Protein AF-A0A5J4WZZ5-F1 (afdb_monomer)

pLDDT: mean 81.89, std 19.22, range [39.34, 97.81]

Sequence (94 aa):
MKRADTPHPGRQKDEQIRKNIKFFLLSSEMRSVTDTYSRIIETLYEFPGRVRIISEVLGVSTQQVYSAARAHCFGLKWITKGQVGHALLLSESG

Organism: NCBI:txid222440

Radius of gyration: 17.61 Å; Cα contacts (8 Å, |Δi|>4): 53; chains: 1; bounding box: 40×29×60 Å

Mean predicted aligned error: 10.28 Å

Solvent-accessible surface area (backbone atoms only — not comparable to full-atom values): 5929 Å² total; per-residue (Å²): 133,85,78,80,82,74,76,52,72,67,57,56,53,52,52,50,51,48,52,51,52,54,51,53,56,68,32,78,71,43,61,71,52,77,52,70,60,60,47,47,50,56,49,41,71,77,44,68,93,40,54,68,57,52,17,63,74,71,72,48,54,55,65,57,52,53,51,45,54,50,23,59,79,68,74,45,83,86,75,60,85,88,45,57,90,64,66,76,75,78,81,84,83,131

Foldseek 3Di:
DDPDPDDDPVVVVLVVVLVVLLVVCVDPVNVVVDDLLVNLVVSCVVPPPNLVSSCVSSVHDSVLSVVSVVCVVVVHDDDDPVCPVPVVPPPPDD

Nearest PDB structures (foldseek):
  7l7b-assembly1_F  TM=3.887E-01  e=1.138E+00  Clostridia bacterium
  4mey-assembly1_F  TM=3.821E-01  e=2.569E+00  Escherichia coli K-12
  5e18-assembly1_F  TM=3.980E-01  e=5.161E+00  Thermus thermophilus HB8

Secondary structure (DSSP, 8-state):
-PPP-PPPHHHHHHHHHHHHHHHHHTSHHHHH--SHHHHHHHHHHHSTT-HHHHHHHHT--HHHHHHHHHHHHTT-----TTSHHHHTTSSS--

Structure (mmCIF, N/CA/C/O backbone):
data_AF-A0A5J4WZZ5-F1
#
_entry.id   AF-A0A5J4WZZ5-F1
#
loop_
_atom_site.group_PDB
_atom_site.id
_atom_site.type_symbol
_atom_site.label_atom_id
_atom_site.label_alt_id
_atom_site.label_comp_id
_atom_site.label_asym_id
_atom_site.label_entity_id
_atom_site.label_seq_id
_atom_site.pdbx_PDB_ins_code
_atom_site.Cartn_x
_atom_site.Cartn_y
_atom_site.Cartn_z
_atom_site.occupancy
_atom_site.B_iso_or_equiv
_atom_site.auth_seq_id
_atom_site.auth_comp_id
_atom_site.auth_asym_id
_atom_site.auth_atom_id
_atom_site.pdbx_PDB_model_num
ATOM 1 N N . MET A 1 1 ? -15.413 -19.967 35.110 1.00 51.59 1 MET A N 1
ATOM 2 C CA . MET A 1 1 ? -15.491 -18.622 34.491 1.00 51.59 1 MET A C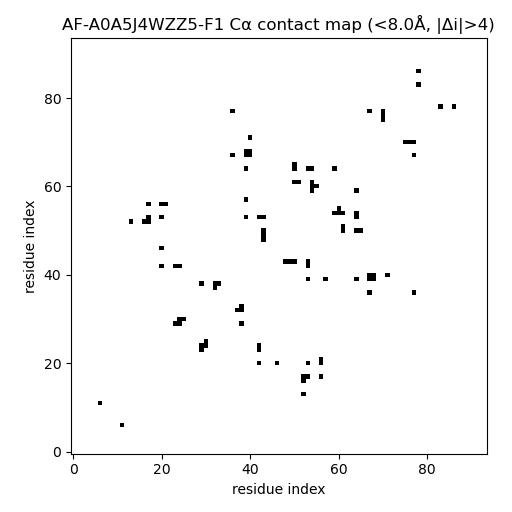A 1
ATOM 3 C C . MET A 1 1 ? -14.387 -18.508 33.444 1.00 51.59 1 MET A C 1
ATOM 5 O O . MET A 1 1 ? -13.228 -18.669 33.803 1.00 51.59 1 MET A O 1
ATOM 9 N N . LYS A 1 2 ? -14.718 -18.321 32.155 1.00 53.69 2 LYS A N 1
ATOM 10 C CA . LYS A 1 2 ? -13.714 -18.058 31.104 1.00 53.69 2 LYS A CA 1
ATOM 11 C C . LYS A 1 2 ? -13.133 -16.661 31.348 1.00 53.69 2 LYS A C 1
ATOM 13 O O . LYS A 1 2 ? -13.901 -15.706 31.429 1.00 53.69 2 LYS A O 1
ATOM 18 N N . ARG A 1 3 ? -11.810 -16.543 31.516 1.00 53.84 3 ARG A N 1
ATOM 19 C CA . ARG A 1 3 ? -11.134 -15.236 31.566 1.00 53.84 3 ARG A CA 1
ATOM 20 C C . ARG A 1 3 ? -11.408 -14.518 30.245 1.00 53.84 3 ARG A C 1
ATOM 22 O O . ARG A 1 3 ? -11.187 -15.102 29.188 1.00 53.84 3 ARG A O 1
ATOM 29 N N . ALA A 1 4 ? -11.933 -13.297 30.318 1.00 61.56 4 ALA A N 1
ATOM 30 C CA . ALA A 1 4 ? -12.046 -12.436 29.152 1.00 61.56 4 ALA A CA 1
ATOM 31 C C . ALA A 1 4 ? -10.632 -12.187 28.613 1.00 61.56 4 ALA A C 1
ATOM 33 O O . ALA A 1 4 ? -9.746 -11.776 29.362 1.00 61.56 4 ALA A O 1
ATOM 34 N N . ASP A 1 5 ? -10.425 -12.505 27.340 1.00 67.06 5 ASP A N 1
ATOM 35 C CA . ASP A 1 5 ? -9.167 -12.309 26.626 1.00 67.06 5 ASP A CA 1
ATOM 36 C C . ASP A 1 5 ? -9.027 -10.806 26.347 1.00 67.06 5 ASP A C 1
ATOM 38 O O . ASP A 1 5 ? -9.464 -10.292 25.315 1.00 67.06 5 ASP A O 1
ATOM 42 N N . THR A 1 6 ? -8.557 -10.050 27.342 1.00 65.69 6 THR A N 1
ATOM 43 C CA . THR A 1 6 ? -8.385 -8.602 27.225 1.00 65.69 6 THR A CA 1
ATOM 44 C C . THR A 1 6 ? -7.329 -8.339 26.150 1.00 65.69 6 THR A C 1
ATOM 46 O O . THR A 1 6 ? -6.178 -8.753 26.321 1.00 65.69 6 THR A O 1
ATOM 49 N N . PRO A 1 7 ? -7.666 -7.671 25.028 1.00 64.56 7 PRO A N 1
ATOM 50 C CA . PRO A 1 7 ? -6.739 -7.548 23.913 1.00 64.56 7 PRO A CA 1
ATOM 51 C C . PRO A 1 7 ? -5.474 -6.810 24.343 1.00 64.56 7 PRO A C 1
ATOM 53 O O . PRO A 1 7 ? -5.557 -5.693 24.858 1.00 64.56 7 PRO A O 1
ATOM 56 N N . HIS A 1 8 ? -4.306 -7.414 24.102 1.00 67.69 8 HIS A N 1
ATOM 57 C CA . HIS A 1 8 ? -3.021 -6.779 24.388 1.00 67.69 8 HIS A CA 1
ATOM 58 C C . HIS A 1 8 ? -2.934 -5.378 23.749 1.00 67.69 8 HIS A C 1
ATOM 60 O O . HIS A 1 8 ? -3.312 -5.228 22.583 1.00 67.69 8 HIS A O 1
ATOM 66 N N . PRO A 1 9 ? -2.372 -4.369 24.445 1.00 70.88 9 PRO A N 1
ATOM 67 C CA . PRO A 1 9 ? -2.295 -2.990 23.948 1.00 70.88 9 PRO A CA 1
ATOM 68 C C . PRO A 1 9 ? -1.664 -2.860 22.552 1.00 70.88 9 PRO A C 1
ATOM 70 O O . PRO A 1 9 ? -2.110 -2.058 21.733 1.00 70.88 9 PRO A O 1
ATOM 73 N N . GLY A 1 10 ? -0.675 -3.707 22.236 1.00 73.06 10 GLY A N 1
ATOM 74 C CA . GLY A 1 10 ? -0.068 -3.770 20.903 1.00 73.06 10 GLY A CA 1
ATOM 75 C C . GLY A 1 10 ? -1.044 -4.198 19.799 1.00 73.06 10 GLY A C 1
ATOM 76 O O . GLY A 1 10 ? -1.040 -3.605 18.724 1.00 73.06 10 GLY A O 1
ATOM 77 N N . ARG A 1 11 ? -1.943 -5.157 20.073 1.00 72.81 11 ARG A N 1
ATOM 78 C CA . ARG A 1 11 ? -2.972 -5.587 19.106 1.00 72.81 11 ARG A CA 1
ATOM 79 C C . ARG A 1 11 ? -3.991 -4.484 18.829 1.00 72.81 11 ARG A C 1
ATOM 81 O O . ARG A 1 11 ? -4.419 -4.340 17.691 1.00 72.81 11 ARG A O 1
ATOM 88 N N . GLN A 1 12 ? -4.361 -3.697 19.840 1.00 79.12 12 GLN A N 1
ATOM 89 C CA . GLN A 1 12 ? -5.299 -2.583 19.650 1.00 79.12 12 GLN A CA 1
ATOM 90 C C . GLN A 1 12 ? -4.700 -1.487 18.761 1.00 79.12 12 GLN A C 1
ATOM 92 O O . GLN A 1 12 ? -5.378 -0.962 17.879 1.00 79.12 12 GLN A O 1
ATOM 97 N N . LYS A 1 13 ? -3.408 -1.187 18.944 1.00 87.19 13 LYS A N 1
ATOM 98 C CA . LYS A 1 13 ? -2.686 -0.210 18.122 1.00 87.19 13 LYS A CA 1
ATOM 99 C C . LYS A 1 13 ? -2.575 -0.655 16.661 1.00 87.19 13 LYS A C 1
ATOM 101 O O . LYS A 1 13 ? -2.839 0.147 15.766 1.00 87.19 13 LYS A O 1
ATOM 106 N N . ASP A 1 14 ? -2.232 -1.918 16.421 1.00 91.56 14 ASP A N 1
ATOM 107 C CA . ASP A 1 14 ? -2.132 -2.471 15.065 1.00 91.56 14 ASP A CA 1
ATOM 108 C C . ASP A 1 14 ? -3.489 -2.473 14.348 1.00 91.56 14 ASP A C 1
ATOM 110 O O . ASP A 1 14 ? -3.566 -2.117 13.172 1.00 91.56 14 ASP A O 1
ATOM 114 N N . GLU A 1 15 ? -4.575 -2.796 15.055 1.00 93.44 15 GLU A N 1
ATOM 115 C CA . GLU A 1 15 ? -5.922 -2.778 14.481 1.00 93.44 15 GLU A CA 1
ATOM 116 C C . GLU A 1 15 ? -6.379 -1.352 14.136 1.00 93.44 15 GLU A C 1
ATOM 118 O O . GLU A 1 15 ? -6.999 -1.132 13.095 1.00 93.44 15 GLU A O 1
ATOM 123 N N . GLN A 1 16 ? -6.027 -0.355 14.956 1.00 94.75 16 GLN A N 1
ATOM 124 C CA . GLN A 1 16 ? -6.313 1.042 14.627 1.00 94.75 16 GLN A CA 1
ATOM 125 C C . GLN A 1 16 ? -5.542 1.499 13.383 1.00 94.75 16 GLN A C 1
ATOM 127 O O . GLN A 1 16 ? -6.122 2.114 12.491 1.00 94.75 16 GLN A O 1
ATOM 132 N N . ILE A 1 17 ? -4.254 1.156 13.281 1.00 94.94 17 ILE A N 1
ATOM 133 C CA . ILE A 1 17 ? -3.445 1.463 12.093 1.00 94.94 17 ILE A CA 1
ATOM 134 C C . ILE A 1 17 ? -4.040 0.782 10.856 1.00 94.94 17 ILE A C 1
ATOM 136 O O . ILE A 1 17 ? -4.184 1.414 9.812 1.00 94.94 17 ILE A O 1
ATOM 140 N N . ARG A 1 18 ? -4.455 -0.483 10.976 1.00 96.94 18 ARG A N 1
ATOM 141 C CA . ARG A 1 18 ? -5.113 -1.229 9.899 1.00 96.94 18 ARG A CA 1
ATOM 142 C C . ARG A 1 18 ? -6.385 -0.531 9.414 1.00 96.94 18 ARG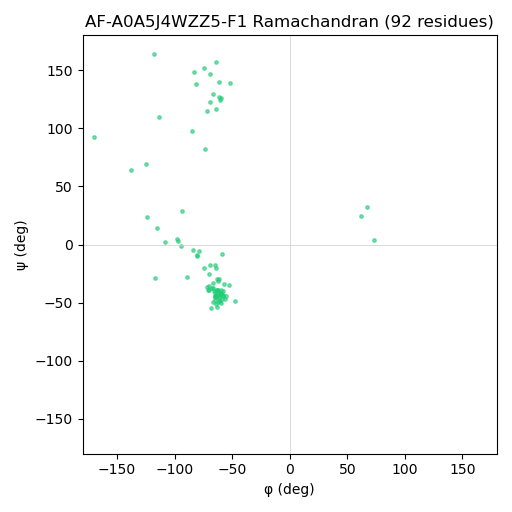 A C 1
ATOM 144 O O . ARG A 1 18 ? -6.601 -0.443 8.206 1.00 96.94 18 ARG A O 1
ATOM 151 N N . LYS A 1 19 ? -7.217 -0.024 10.329 1.00 97.12 19 LYS A N 1
ATOM 152 C CA . LYS A 1 19 ? -8.415 0.761 9.983 1.00 97.12 19 LYS A CA 1
ATOM 153 C C . LYS A 1 19 ? -8.054 2.056 9.260 1.00 97.12 19 LYS A C 1
ATOM 155 O O . LYS A 1 19 ? -8.670 2.351 8.240 1.00 97.12 19 LYS A O 1
ATOM 160 N N . ASN A 1 20 ? -7.040 2.778 9.734 1.00 97.81 20 ASN A N 1
ATOM 161 C CA . ASN A 1 20 ? -6.596 4.025 9.110 1.00 97.81 20 ASN A CA 1
ATOM 162 C C . ASN A 1 20 ? -6.080 3.795 7.681 1.00 97.81 20 ASN A C 1
ATOM 164 O O . ASN A 1 20 ? -6.480 4.518 6.775 1.00 97.81 20 ASN A O 1
ATOM 168 N N . ILE A 1 21 ? -5.284 2.743 7.451 1.00 97.56 21 ILE A N 1
ATOM 169 C CA . ILE A 1 21 ? -4.809 2.383 6.104 1.00 97.56 21 ILE A CA 1
ATOM 170 C C . ILE A 1 21 ? -5.991 2.042 5.190 1.00 97.56 21 ILE A C 1
ATOM 172 O O . ILE A 1 21 ? -6.057 2.516 4.060 1.00 97.56 21 ILE A O 1
ATOM 176 N N . LYS A 1 22 ? -6.961 1.249 5.667 1.00 97.50 22 LYS A N 1
ATOM 177 C CA . LYS A 1 22 ? -8.169 0.940 4.882 1.00 97.50 22 LYS A CA 1
ATOM 178 C C . LYS A 1 22 ? -8.958 2.199 4.528 1.00 97.50 22 LYS A C 1
ATOM 180 O O . LYS A 1 22 ? -9.431 2.307 3.405 1.00 97.50 22 LYS A O 1
ATOM 185 N N . PHE A 1 23 ? -9.093 3.136 5.464 1.00 97.69 23 PHE A N 1
ATOM 186 C CA . PHE A 1 23 ? -9.776 4.404 5.221 1.00 97.69 23 PHE A CA 1
ATOM 187 C C . PHE A 1 23 ? -9.042 5.251 4.175 1.00 97.69 23 PHE A C 1
ATOM 189 O O . PHE A 1 23 ? -9.673 5.717 3.231 1.00 97.69 23 PHE A O 1
ATOM 196 N N . PHE A 1 24 ? -7.715 5.365 4.285 1.00 97.56 24 PHE A N 1
ATOM 197 C CA . PHE A 1 24 ? -6.875 6.031 3.288 1.00 97.56 24 PHE A CA 1
ATOM 198 C C . PHE A 1 24 ? -7.054 5.420 1.895 1.00 97.56 24 PHE A C 1
ATOM 200 O O . PHE A 1 24 ? -7.331 6.132 0.939 1.00 97.56 24 PHE A O 1
ATOM 207 N N . LEU A 1 25 ? -7.020 4.090 1.780 1.00 95.94 25 LEU A N 1
ATOM 208 C CA . LEU A 1 25 ? -7.228 3.396 0.504 1.00 95.94 25 LEU A CA 1
ATOM 209 C C . LEU A 1 25 ? -8.636 3.574 -0.085 1.00 95.94 25 LEU A C 1
ATOM 211 O O . LEU A 1 25 ? -8.835 3.299 -1.267 1.00 95.94 25 LEU A O 1
ATOM 215 N N . LEU A 1 26 ? -9.611 3.994 0.724 1.00 95.69 26 LEU A N 1
ATOM 216 C CA . LEU A 1 26 ? -10.973 4.304 0.295 1.00 95.69 26 LEU A CA 1
ATOM 217 C C . LEU A 1 26 ? -11.178 5.792 -0.024 1.00 95.69 26 LEU A C 1
ATOM 219 O O . LEU A 1 26 ? -12.295 6.144 -0.423 1.00 95.69 26 LEU A O 1
ATOM 223 N N . SER A 1 27 ? -10.156 6.642 0.129 1.00 96.50 27 SER A N 1
ATOM 224 C CA . SER A 1 27 ? -10.213 8.064 -0.225 1.00 96.50 27 SER A CA 1
ATOM 225 C C . SER A 1 27 ? -10.426 8.259 -1.731 1.00 96.50 27 SER A C 1
ATOM 227 O O . SER A 1 27 ? -10.134 7.374 -2.537 1.00 96.50 27 SER A O 1
ATOM 229 N N . SER A 1 28 ? -10.961 9.418 -2.129 1.00 94.19 28 SER A N 1
ATOM 230 C CA . SER A 1 28 ? -11.199 9.717 -3.550 1.00 94.19 28 SER A CA 1
ATOM 231 C C . SER A 1 28 ? -9.905 9.685 -4.368 1.00 94.19 28 SER A C 1
ATOM 233 O O . SER A 1 28 ? -9.903 9.180 -5.488 1.00 94.19 28 SER A O 1
ATOM 235 N N . GLU A 1 29 ? -8.811 10.185 -3.795 1.00 93.12 29 GLU A N 1
ATOM 236 C CA . GLU A 1 29 ? -7.484 10.207 -4.415 1.00 93.12 29 GLU A CA 1
ATOM 237 C C . GLU A 1 29 ? -6.984 8.780 -4.650 1.00 93.12 29 GLU A C 1
ATOM 239 O O . GLU A 1 29 ? -6.717 8.387 -5.787 1.00 93.12 29 GLU A O 1
ATOM 244 N N . MET A 1 30 ? -6.980 7.953 -3.600 1.00 96.12 30 MET A N 1
ATOM 245 C CA . MET A 1 30 ? -6.456 6.589 -3.674 1.00 96.12 30 MET A CA 1
ATOM 246 C C . MET A 1 30 ? -7.321 5.645 -4.505 1.00 96.12 30 MET A C 1
AT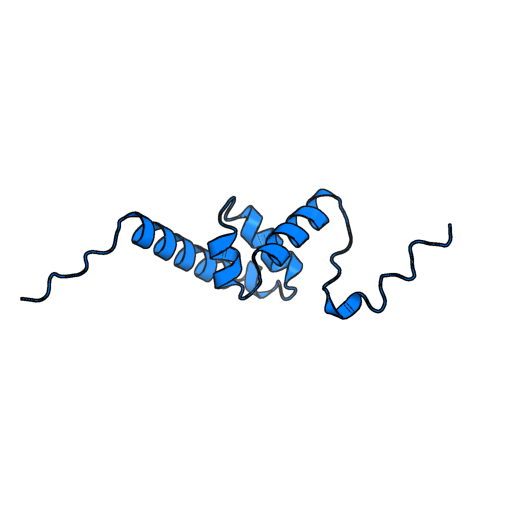OM 248 O O . MET A 1 30 ? -6.799 4.683 -5.065 1.00 96.12 30 MET A O 1
ATOM 252 N N . ARG A 1 31 ? -8.627 5.910 -4.639 1.00 93.38 31 ARG A N 1
ATOM 253 C CA . ARG A 1 31 ? -9.504 5.139 -5.539 1.00 93.38 31 ARG A CA 1
ATOM 254 C C . ARG A 1 31 ? -9.103 5.258 -7.006 1.00 93.38 31 ARG A C 1
ATOM 256 O O . ARG A 1 31 ? -9.348 4.318 -7.756 1.00 93.38 31 ARG A O 1
ATOM 263 N N . SER A 1 32 ? -8.518 6.386 -7.412 1.00 92.81 32 SER A N 1
ATOM 264 C CA . SER A 1 32 ? -8.038 6.573 -8.787 1.00 92.81 32 SER A CA 1
ATOM 265 C C . SER A 1 32 ? -6.740 5.805 -9.072 1.00 92.81 32 SER A C 1
ATOM 267 O O . SER A 1 32 ? -6.438 5.505 -10.226 1.00 92.81 32 SER A O 1
ATOM 269 N N . VAL A 1 33 ? -6.001 5.425 -8.024 1.00 92.94 33 VAL A N 1
ATOM 270 C CA . VAL A 1 33 ? -4.734 4.701 -8.131 1.00 92.94 33 VAL A CA 1
ATOM 271 C C . VAL A 1 33 ? -5.015 3.206 -8.257 1.00 92.94 33 VAL A C 1
ATOM 273 O O . VAL A 1 33 ? -5.245 2.502 -7.272 1.00 92.94 33 VAL A O 1
ATOM 276 N N . THR A 1 34 ? -5.013 2.699 -9.487 1.00 88.38 34 THR A N 1
ATOM 277 C CA . THR A 1 34 ? -5.370 1.300 -9.769 1.00 88.38 34 THR A CA 1
ATOM 278 C C . THR A 1 34 ? -4.187 0.342 -9.717 1.00 8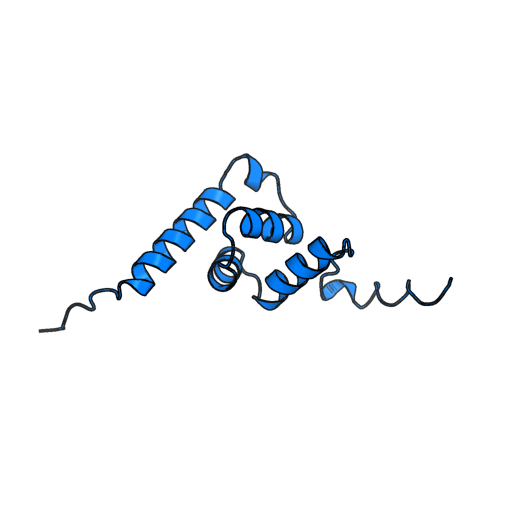8.38 34 THR A C 1
ATOM 280 O O . THR A 1 34 ? -4.374 -0.842 -9.435 1.00 88.38 34 THR A O 1
ATOM 283 N N . ASP A 1 35 ? -2.971 0.815 -9.991 1.00 90.50 35 ASP A N 1
ATOM 284 C CA . ASP A 1 35 ? -1.799 -0.051 -10.062 1.00 90.50 35 ASP A CA 1
ATOM 285 C C . ASP A 1 35 ? -1.231 -0.365 -8.666 1.00 90.50 35 ASP A C 1
ATOM 287 O O . ASP A 1 35 ? -1.147 0.482 -7.777 1.00 90.50 35 ASP A O 1
ATOM 291 N N . THR A 1 36 ? -0.846 -1.623 -8.450 1.00 91.38 36 THR A N 1
ATOM 292 C CA . THR A 1 36 ? -0.382 -2.096 -7.138 1.00 91.38 36 THR A CA 1
ATOM 293 C C . THR A 1 36 ? 0.887 -1.388 -6.667 1.00 91.38 36 THR A C 1
ATOM 295 O O . THR A 1 36 ? 1.069 -1.229 -5.463 1.00 91.38 36 THR A O 1
ATOM 298 N N . TYR A 1 37 ? 1.766 -0.978 -7.583 1.00 93.12 37 TYR A N 1
ATOM 299 C CA . TYR A 1 37 ? 3.031 -0.344 -7.228 1.00 93.12 37 TYR A CA 1
ATOM 300 C C . TYR A 1 37 ? 2.797 1.033 -6.614 1.00 93.12 37 TYR A C 1
ATOM 302 O O . TYR A 1 37 ? 3.193 1.254 -5.472 1.00 93.12 37 TYR A O 1
ATOM 310 N N . SER A 1 38 ? 2.075 1.910 -7.308 1.00 94.12 38 SER A N 1
ATOM 311 C CA . SER A 1 38 ? 1.723 3.238 -6.813 1.00 94.12 38 SER A CA 1
ATOM 312 C C . SER A 1 38 ? 0.916 3.126 -5.527 1.00 94.12 38 SER A C 1
ATOM 314 O O . SER A 1 38 ? 1.234 3.794 -4.551 1.00 94.12 38 SER A O 1
ATOM 316 N N . ARG A 1 39 ? -0.038 2.184 -5.438 1.00 95.62 39 ARG A N 1
ATOM 317 C CA . ARG A 1 39 ? -0.768 1.951 -4.179 1.00 95.62 39 ARG A CA 1
ATOM 318 C C . ARG A 1 39 ? 0.154 1.597 -3.013 1.00 95.62 39 ARG A C 1
ATOM 320 O O . ARG A 1 39 ? -0.084 2.067 -1.904 1.00 95.62 39 ARG A O 1
ATOM 327 N N . ILE A 1 40 ? 1.189 0.784 -3.235 1.00 96.06 40 ILE A N 1
ATOM 328 C CA . ILE A 1 40 ? 2.192 0.474 -2.209 1.00 96.06 40 ILE A CA 1
ATOM 329 C C . ILE A 1 40 ? 2.984 1.731 -1.828 1.00 96.06 40 ILE A C 1
ATOM 331 O O . ILE A 1 40 ? 3.143 1.989 -0.636 1.00 96.06 40 ILE A O 1
ATOM 335 N N . ILE A 1 41 ? 3.476 2.492 -2.809 1.00 95.88 41 ILE A N 1
ATOM 336 C CA . ILE A 1 41 ? 4.318 3.674 -2.579 1.00 95.88 41 ILE A CA 1
ATOM 337 C C . ILE A 1 41 ? 3.554 4.771 -1.836 1.00 95.88 41 ILE A C 1
ATOM 339 O O . ILE A 1 41 ? 4.012 5.205 -0.782 1.00 95.88 41 ILE A O 1
ATOM 343 N N . GLU A 1 42 ? 2.367 5.142 -2.310 1.00 97.12 42 GLU A N 1
ATOM 344 C CA . GLU A 1 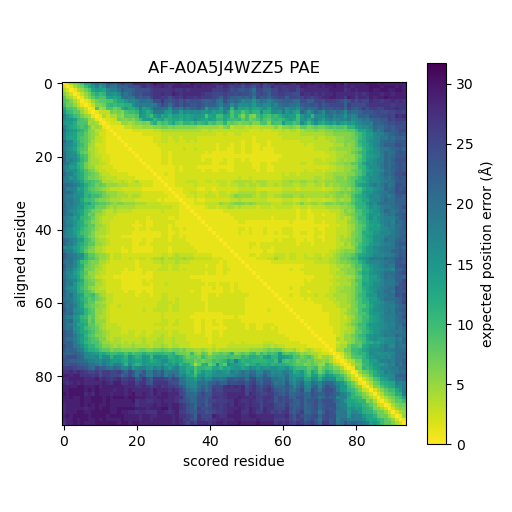42 ? 1.512 6.144 -1.663 1.00 97.12 42 GLU A CA 1
ATOM 345 C C . GLU A 1 42 ? 1.183 5.742 -0.218 1.00 97.12 42 GLU A C 1
ATOM 347 O O . GLU A 1 42 ? 1.324 6.523 0.721 1.00 97.12 42 GLU A O 1
ATOM 352 N N . THR A 1 43 ? 0.841 4.466 0.002 1.00 97.25 43 THR A N 1
ATOM 353 C CA . THR A 1 43 ? 0.550 3.972 1.357 1.00 97.25 43 THR A CA 1
ATOM 354 C C . THR A 1 43 ? 1.793 3.979 2.255 1.00 97.25 43 THR A C 1
ATOM 356 O O . THR A 1 43 ? 1.676 4.191 3.461 1.00 97.25 43 THR A O 1
ATOM 359 N N . LEU A 1 44 ? 2.989 3.737 1.711 1.00 96.75 44 LEU A N 1
ATOM 360 C CA . LEU A 1 44 ? 4.239 3.807 2.473 1.00 96.75 44 LEU A CA 1
ATOM 361 C C . LEU A 1 44 ? 4.608 5.240 2.863 1.00 96.75 44 LEU A C 1
ATOM 363 O O . LEU A 1 44 ? 5.151 5.424 3.954 1.00 96.75 44 LEU A O 1
ATOM 367 N N . TYR A 1 45 ? 4.321 6.219 2.001 1.00 95.94 45 TYR A N 1
ATOM 368 C CA . TYR A 1 45 ? 4.508 7.634 2.315 1.00 95.94 45 TYR A CA 1
ATOM 369 C C . TYR A 1 45 ? 3.583 8.084 3.445 1.00 95.94 45 TYR A C 1
ATOM 371 O O . TYR A 1 45 ? 4.049 8.711 4.394 1.00 95.94 45 TYR A O 1
ATOM 379 N N . GLU A 1 46 ? 2.311 7.689 3.395 1.00 97.44 46 GLU A N 1
ATOM 380 C CA . GLU A 1 46 ? 1.334 8.042 4.429 1.00 97.44 46 GLU A CA 1
ATOM 381 C C . GLU A 1 46 ? 1.574 7.285 5.753 1.00 97.44 46 GLU A C 1
ATOM 383 O O . GLU A 1 46 ? 1.413 7.828 6.847 1.00 97.44 46 GLU A O 1
ATOM 388 N N . PHE A 1 47 ? 2.002 6.018 5.686 1.00 96.81 47 PHE A N 1
ATOM 389 C CA . PHE A 1 47 ? 2.162 5.145 6.856 1.00 96.81 47 PHE A CA 1
ATOM 390 C C . PHE A 1 47 ? 3.581 4.550 6.967 1.00 96.81 47 PHE A C 1
ATOM 392 O O . PHE A 1 47 ? 3.766 3.327 6.852 1.00 96.81 47 PHE A O 1
ATOM 399 N N . PRO A 1 48 ? 4.607 5.367 7.272 1.00 94.62 48 PRO A N 1
ATOM 400 C CA . PRO A 1 48 ? 5.994 4.918 7.298 1.00 94.62 48 PRO A CA 1
ATOM 401 C C . PRO A 1 48 ? 6.236 3.821 8.344 1.00 94.62 48 PRO A C 1
ATOM 403 O O . PRO A 1 48 ? 5.712 3.835 9.463 1.00 94.62 48 PRO A O 1
ATOM 406 N N . GLY A 1 49 ? 7.048 2.827 7.972 1.00 91.94 49 GLY A N 1
ATOM 407 C CA . GLY A 1 49 ? 7.438 1.715 8.848 1.00 91.94 49 GLY A CA 1
ATOM 408 C C . GLY A 1 49 ? 6.344 0.671 9.108 1.00 91.94 49 GLY A C 1
ATOM 409 O O . GLY A 1 49 ? 6.567 -0.272 9.866 1.00 91.94 49 GLY A O 1
ATOM 410 N N . ARG A 1 50 ? 5.165 0.779 8.478 1.00 95.81 50 ARG A N 1
ATOM 411 C CA . ARG A 1 50 ? 4.029 -0.142 8.687 1.00 95.81 50 ARG A CA 1
ATOM 412 C C . ARG A 1 50 ? 3.970 -1.302 7.692 1.00 95.81 50 ARG A C 1
ATOM 414 O O . ARG A 1 50 ? 2.895 -1.836 7.442 1.00 95.81 50 ARG A O 1
ATOM 421 N N . VAL A 1 51 ? 5.120 -1.743 7.178 1.00 95.94 51 VAL A N 1
ATOM 422 C CA . VAL A 1 51 ? 5.249 -2.725 6.080 1.00 95.94 51 VAL A CA 1
ATOM 423 C C . VAL A 1 51 ? 4.365 -3.963 6.257 1.00 95.94 51 VAL A C 1
ATOM 425 O O . VAL A 1 51 ? 3.640 -4.313 5.332 1.00 95.94 51 VAL A O 1
ATOM 428 N N . ARG A 1 52 ? 4.375 -4.599 7.439 1.00 96.50 52 ARG A N 1
ATOM 429 C CA . ARG A 1 52 ? 3.556 -5.797 7.706 1.00 96.50 52 ARG A CA 1
ATOM 430 C C . ARG A 1 52 ? 2.057 -5.522 7.550 1.00 96.50 52 ARG A C 1
ATOM 432 O O . ARG A 1 52 ? 1.358 -6.259 6.864 1.00 96.50 52 ARG A O 1
ATOM 439 N N . ILE A 1 53 ? 1.566 -4.447 8.161 1.00 97.00 53 ILE A N 1
ATOM 440 C CA . ILE A 1 53 ? 0.137 -4.109 8.134 1.00 97.00 53 ILE A CA 1
ATOM 441 C C . ILE A 1 53 ? -0.264 -3.657 6.725 1.00 97.00 53 ILE A C 1
ATOM 443 O O . ILE A 1 53 ? -1.312 -4.054 6.231 1.00 97.00 53 ILE A O 1
ATOM 447 N N . ILE A 1 54 ? 0.592 -2.889 6.046 1.00 97.50 54 ILE A N 1
ATOM 448 C CA . ILE A 1 54 ? 0.387 -2.480 4.650 1.00 97.50 54 ILE A CA 1
ATOM 449 C C . ILE A 1 54 ? 0.274 -3.709 3.745 1.00 97.50 54 ILE A C 1
ATOM 451 O O . ILE A 1 54 ? -0.665 -3.794 2.958 1.00 97.50 54 ILE A O 1
ATOM 455 N N . SER A 1 55 ? 1.178 -4.684 3.891 1.00 97.00 55 SER A N 1
ATOM 456 C CA . SER A 1 55 ? 1.145 -5.912 3.091 1.00 97.00 55 SER A CA 1
ATOM 457 C C . SER A 1 55 ? -0.139 -6.714 3.319 1.00 97.00 55 SER A C 1
ATOM 459 O O . SER A 1 55 ? -0.763 -7.160 2.360 1.00 97.00 55 SER A O 1
ATOM 461 N N . GLU A 1 56 ? -0.595 -6.810 4.572 1.00 97.12 56 GLU A N 1
ATOM 462 C CA . GLU A 1 56 ? -1.853 -7.477 4.921 1.00 97.12 56 GLU A CA 1
ATOM 463 C C . GLU A 1 56 ? -3.070 -6.764 4.319 1.00 97.12 56 GLU A C 1
ATOM 465 O O . GLU A 1 56 ? -3.962 -7.415 3.781 1.00 97.12 56 GLU A O 1
ATOM 470 N N . VAL A 1 57 ? -3.122 -5.431 4.404 1.00 96.88 57 VAL A N 1
ATOM 471 C CA . VAL A 1 57 ? -4.267 -4.648 3.914 1.00 96.88 57 VAL A CA 1
ATOM 472 C C . VAL A 1 57 ? -4.333 -4.629 2.388 1.00 96.88 57 VAL A C 1
ATOM 474 O O . VAL A 1 57 ? -5.425 -4.721 1.832 1.00 96.88 57 VAL A O 1
ATOM 477 N N . LEU A 1 58 ? -3.188 -4.524 1.712 1.00 95.06 58 LEU A N 1
ATOM 478 C CA . LEU A 1 58 ? -3.110 -4.522 0.250 1.00 95.06 58 LEU A CA 1
ATOM 479 C C . LEU A 1 58 ? -3.169 -5.929 -0.363 1.00 95.06 58 LEU A C 1
ATOM 481 O O . LEU A 1 58 ? -3.274 -6.044 -1.582 1.00 95.06 58 LEU A O 1
ATOM 485 N N . GLY A 1 59 ? -3.099 -6.990 0.448 1.00 95.88 59 GLY A N 1
ATOM 486 C CA . GLY A 1 59 ? -3.109 -8.371 -0.041 1.00 95.88 59 GLY A CA 1
ATOM 487 C C . GLY A 1 59 ? -1.857 -8.736 -0.845 1.00 95.88 59 GLY A C 1
ATOM 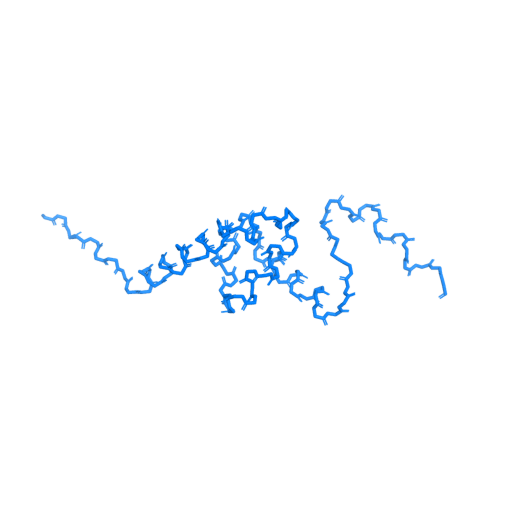488 O O . GLY A 1 59 ? -1.932 -9.521 -1.787 1.00 95.88 59 GLY A O 1
ATOM 489 N N . VAL A 1 60 ? -0.708 -8.153 -0.497 1.00 94.56 60 VAL A N 1
ATOM 490 C CA . VAL A 1 60 ? 0.590 -8.398 -1.146 1.00 94.56 60 VAL A CA 1
ATOM 491 C C . VAL A 1 60 ? 1.575 -8.985 -0.142 1.00 94.56 60 VAL A C 1
ATOM 493 O O . VAL A 1 60 ? 1.378 -8.904 1.066 1.00 94.56 60 VAL A O 1
ATOM 496 N N . SER A 1 61 ? 2.673 -9.564 -0.617 1.00 95.94 61 SER A N 1
ATOM 497 C CA . SER A 1 61 ? 3.751 -9.993 0.279 1.00 95.94 61 SER A CA 1
ATOM 498 C C . SER A 1 61 ? 4.559 -8.799 0.804 1.00 95.94 61 SER A C 1
ATOM 500 O O . SER A 1 61 ? 4.731 -7.789 0.117 1.00 95.94 61 SER A O 1
ATOM 502 N N . THR A 1 62 ? 5.144 -8.931 1.997 1.00 95.38 62 THR A N 1
ATOM 503 C CA . THR A 1 62 ? 6.103 -7.944 2.530 1.00 95.38 62 THR A CA 1
ATOM 504 C C . THR A 1 62 ? 7.292 -7.738 1.589 1.00 95.3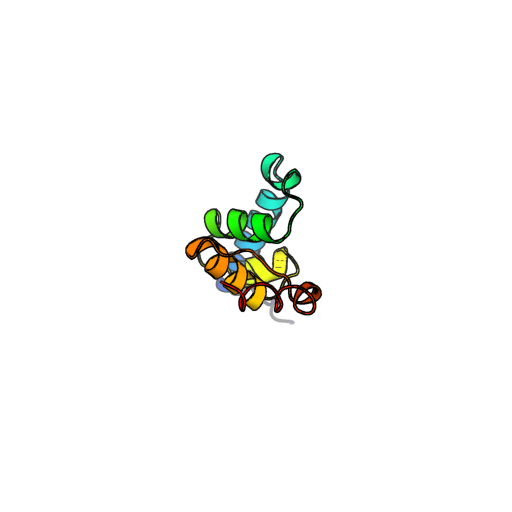8 62 THR A C 1
ATOM 506 O O . THR A 1 62 ? 7.779 -6.619 1.450 1.00 95.38 62 THR A O 1
ATOM 509 N N . GLN A 1 63 ? 7.726 -8.791 0.883 1.00 94.31 63 GLN A N 1
ATOM 510 C CA . GLN A 1 63 ? 8.770 -8.702 -0.136 1.00 94.31 63 GLN A CA 1
ATOM 511 C C . GLN A 1 63 ? 8.372 -7.762 -1.276 1.00 94.31 63 GLN A C 1
ATOM 513 O O . GLN A 1 63 ? 9.190 -6.945 -1.682 1.00 94.31 63 GLN A O 1
ATOM 518 N N . GLN A 1 64 ? 7.128 -7.820 -1.761 1.00 93.56 64 GLN A N 1
ATOM 519 C CA . GLN A 1 64 ? 6.657 -6.884 -2.785 1.00 93.56 64 GLN A CA 1
ATOM 520 C C . GLN A 1 64 ? 6.683 -5.438 -2.286 1.00 93.56 64 GLN A C 1
ATOM 522 O O . GLN A 1 64 ? 7.098 -4.558 -3.032 1.00 93.56 64 GLN A O 1
ATOM 527 N N . VAL A 1 65 ? 6.325 -5.194 -1.021 1.00 95.00 65 VAL A N 1
ATOM 528 C CA . VAL A 1 65 ? 6.397 -3.851 -0.426 1.00 95.00 65 VAL A CA 1
ATOM 529 C C . VAL A 1 65 ? 7.836 -3.327 -0.405 1.00 95.00 65 VAL A C 1
ATOM 531 O O . VAL A 1 65 ? 8.099 -2.218 -0.868 1.00 95.00 65 VAL A O 1
ATOM 534 N N . TYR A 1 66 ? 8.789 -4.140 0.060 1.00 94.12 66 TYR A N 1
ATOM 535 C CA . TYR A 1 66 ? 10.205 -3.760 0.069 1.00 94.12 66 TYR A CA 1
ATOM 536 C C . TYR A 1 66 ? 10.786 -3.585 -1.332 1.00 94.12 66 TYR A C 1
ATOM 538 O O . TYR A 1 66 ? 11.550 -2.651 -1.567 1.00 94.12 66 TYR A O 1
ATOM 546 N N . SER A 1 67 ? 10.444 -4.472 -2.265 1.00 91.94 67 SER A N 1
ATOM 547 C CA . SER A 1 67 ? 10.899 -4.362 -3.645 1.00 91.94 67 SER A CA 1
ATOM 548 C C . SER A 1 67 ? 10.356 -3.089 -4.298 1.00 91.94 67 SER A C 1
ATOM 550 O O . SER A 1 67 ? 11.098 -2.454 -5.039 1.00 91.94 67 SER A O 1
ATOM 552 N N . ALA A 1 68 ? 9.102 -2.705 -4.028 1.00 91.75 68 ALA A N 1
ATOM 553 C CA . ALA A 1 68 ? 8.503 -1.499 -4.595 1.00 91.75 68 ALA A CA 1
ATOM 554 C C . ALA A 1 68 ? 9.208 -0.257 -4.053 1.00 91.75 68 ALA A C 1
ATOM 556 O O . ALA A 1 68 ? 9.686 0.560 -4.832 1.00 91.75 68 ALA A O 1
ATOM 557 N N . ALA A 1 69 ? 9.381 -0.179 -2.729 1.00 91.94 69 ALA A N 1
ATOM 558 C CA . ALA A 1 69 ? 10.135 0.896 -2.091 1.00 91.94 69 ALA A CA 1
ATOM 559 C C . ALA A 1 69 ? 11.559 1.011 -2.660 1.00 91.94 69 ALA A C 1
ATOM 561 O O . ALA A 1 69 ? 12.014 2.099 -2.996 1.00 91.94 69 ALA A O 1
ATOM 562 N N . ARG A 1 70 ? 12.249 -0.125 -2.833 1.00 91.19 70 ARG A N 1
ATOM 563 C CA . ARG A 1 70 ? 13.588 -0.165 -3.428 1.00 91.19 70 ARG A CA 1
ATOM 564 C C . ARG A 1 70 ? 13.580 0.348 -4.867 1.00 91.19 70 ARG A C 1
ATOM 566 O O . ARG A 1 70 ? 14.413 1.180 -5.205 1.00 91.19 70 ARG A O 1
ATOM 573 N N . ALA A 1 71 ? 12.666 -0.144 -5.702 1.00 88.88 71 ALA A N 1
ATOM 574 C CA . ALA A 1 71 ? 12.565 0.285 -7.091 1.00 88.88 71 ALA A CA 1
ATOM 575 C C . ALA A 1 71 ? 12.303 1.795 -7.186 1.00 88.88 71 ALA A C 1
ATOM 577 O O . ALA A 1 71 ? 12.993 2.476 -7.937 1.00 88.88 71 ALA A O 1
ATOM 578 N N . HIS A 1 72 ? 11.411 2.321 -6.342 1.00 90.56 72 HIS A N 1
ATOM 579 C CA . HIS A 1 72 ? 11.112 3.748 -6.263 1.00 90.56 72 HIS A CA 1
ATOM 580 C C . HIS A 1 72 ? 12.341 4.586 -5.898 1.00 90.56 72 H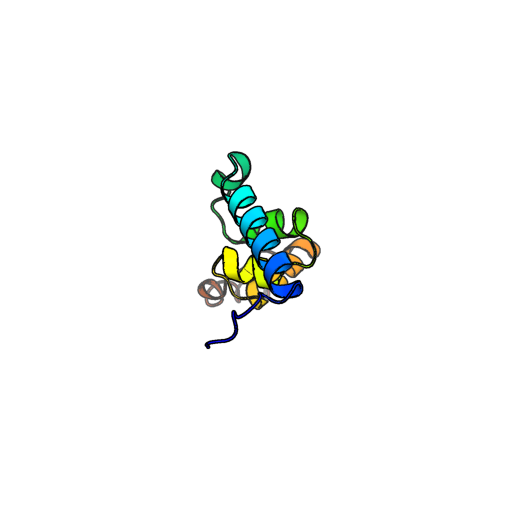IS A C 1
ATOM 582 O O . HIS A 1 72 ? 12.678 5.527 -6.610 1.00 90.56 72 HIS A O 1
ATOM 588 N N . CYS A 1 73 ? 13.060 4.217 -4.832 1.00 88.12 73 CYS A N 1
ATOM 589 C CA . CYS A 1 73 ? 14.248 4.949 -4.384 1.00 88.12 73 CYS A CA 1
ATOM 590 C C . CYS A 1 73 ? 15.381 4.978 -5.421 1.00 88.12 73 CYS A C 1
ATOM 592 O O . CYS A 1 73 ? 16.151 5.932 -5.444 1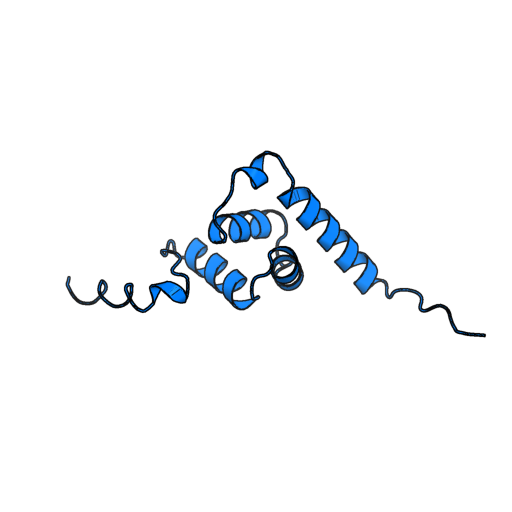.00 88.12 73 CYS A O 1
ATOM 594 N N . PHE A 1 74 ? 15.494 3.947 -6.260 1.00 87.88 74 PHE A N 1
ATOM 595 C CA . PHE A 1 74 ? 16.528 3.857 -7.294 1.00 87.88 74 PHE A CA 1
ATOM 596 C C . PHE A 1 74 ? 16.042 4.284 -8.690 1.00 87.88 74 PHE A C 1
ATOM 598 O O . PHE A 1 74 ? 16.789 4.138 -9.654 1.00 87.88 74 PHE A O 1
ATOM 605 N N . GLY A 1 75 ? 14.804 4.776 -8.827 1.00 82.56 75 GLY A N 1
ATOM 606 C CA . GLY A 1 75 ? 14.223 5.125 -10.130 1.00 82.56 75 GLY A CA 1
ATOM 607 C C . GLY A 1 75 ? 14.099 3.934 -11.092 1.00 82.56 75 GLY A C 1
ATOM 608 O O . GLY A 1 75 ? 14.099 4.109 -12.309 1.00 82.56 75 GLY A O 1
ATOM 609 N N . LEU A 1 76 ? 14.034 2.709 -10.563 1.00 77.19 76 LEU A N 1
ATOM 610 C CA . LEU A 1 76 ? 13.960 1.480 -11.349 1.00 77.19 76 LEU A CA 1
ATOM 611 C C . LEU A 1 76 ? 12.519 1.198 -11.777 1.00 77.19 76 LEU A C 1
ATOM 613 O O . LEU A 1 76 ? 11.565 1.455 -11.042 1.00 77.19 76 LEU A O 1
ATOM 617 N N . LYS A 1 77 ? 12.355 0.574 -12.947 1.00 73.00 77 LYS A N 1
ATOM 618 C CA . LYS A 1 77 ? 11.047 0.073 -13.384 1.00 73.00 77 LYS A CA 1
ATOM 619 C C . LYS A 1 77 ? 10.586 -1.069 -12.476 1.00 73.00 77 LYS A C 1
ATOM 621 O O . LYS A 1 77 ? 11.312 -2.038 -12.256 1.00 73.00 77 LYS A O 1
ATOM 626 N N . TRP A 1 78 ? 9.352 -0.976 -11.984 1.00 70.88 78 TRP A N 1
ATOM 627 C CA . TRP A 1 78 ? 8.702 -2.056 -11.249 1.00 70.88 78 TRP A CA 1
ATOM 628 C C . TRP A 1 78 ? 8.334 -3.202 -12.194 1.00 70.88 78 TRP A C 1
ATOM 630 O O . TRP A 1 78 ? 7.478 -3.048 -13.062 1.00 70.88 78 TRP A O 1
ATOM 640 N N . ILE A 1 79 ? 8.960 -4.364 -12.009 1.00 65.38 79 ILE A N 1
ATOM 641 C CA . ILE A 1 79 ? 8.662 -5.578 -12.772 1.00 65.38 79 ILE A CA 1
ATOM 642 C C . ILE A 1 79 ? 8.073 -6.593 -11.794 1.00 65.38 79 ILE A C 1
ATOM 644 O O . ILE A 1 79 ? 8.765 -7.111 -10.915 1.00 65.38 79 ILE A O 1
ATOM 648 N N . THR A 1 80 ? 6.775 -6.879 -11.915 1.00 57.69 80 THR A N 1
ATOM 649 C CA . THR A 1 80 ? 6.163 -7.969 -11.144 1.00 57.69 80 THR A CA 1
ATOM 650 C C . THR A 1 80 ? 6.681 -9.309 -11.663 1.00 57.69 80 THR A C 1
ATOM 652 O O . THR A 1 80 ? 6.938 -9.475 -12.854 1.00 57.69 80 THR A O 1
ATOM 655 N N . LYS A 1 81 ? 6.832 -10.297 -10.773 1.00 52.12 81 LYS A N 1
ATOM 656 C CA . LYS A 1 81 ? 7.452 -11.601 -11.077 1.00 52.12 81 LYS A CA 1
ATOM 657 C C . LYS A 1 81 ? 6.761 -12.399 -12.209 1.00 52.12 81 LYS A C 1
ATOM 659 O O . LYS A 1 81 ? 7.328 -13.379 -12.671 1.00 52.12 81 LYS A O 1
ATOM 664 N N . GLY A 1 82 ? 5.593 -11.959 -12.695 1.00 49.78 82 GLY A N 1
ATOM 665 C CA . GLY A 1 82 ? 4.925 -12.474 -13.900 1.00 49.78 82 GLY A CA 1
ATOM 666 C C . GLY A 1 82 ? 5.467 -11.936 -15.236 1.00 49.78 82 GLY A C 1
ATOM 667 O O . GLY A 1 82 ? 5.123 -12.472 -16.280 1.00 49.78 82 GLY A O 1
ATOM 668 N N . GLN A 1 83 ? 6.332 -10.917 -15.221 1.00 46.66 83 GLN A N 1
ATOM 669 C CA . GLN A 1 83 ? 7.006 -10.358 -16.405 1.00 46.66 83 GLN A CA 1
ATOM 670 C C . GLN A 1 83 ? 8.505 -10.692 -16.475 1.00 46.66 83 GLN A C 1
ATOM 672 O O . GLN A 1 83 ? 9.191 -10.280 -17.409 1.00 46.66 83 GLN A O 1
ATOM 677 N N . VAL A 1 84 ? 9.030 -11.472 -15.526 1.00 47.84 84 VAL A N 1
ATOM 678 C CA . VAL A 1 84 ? 10.452 -11.871 -15.501 1.00 47.84 84 VAL A CA 1
ATOM 679 C C . VAL A 1 84 ? 10.820 -12.747 -16.708 1.00 47.84 84 VAL A C 1
ATOM 681 O O . VAL A 1 84 ? 11.976 -12.759 -17.112 1.00 47.84 84 VAL A O 1
ATOM 684 N N . GLY A 1 85 ? 9.840 -13.380 -17.364 1.00 40.62 85 GLY A N 1
ATOM 685 C CA . GLY A 1 85 ? 10.048 -14.053 -18.651 1.00 40.62 85 GLY A CA 1
ATOM 686 C C . GLY A 1 85 ? 10.328 -13.111 -19.833 1.00 40.62 85 GLY A C 1
ATOM 687 O O . GLY A 1 85 ? 10.839 -13.569 -20.845 1.00 40.62 85 GLY A O 1
ATOM 688 N N . HIS A 1 86 ? 10.026 -11.811 -19.720 1.00 40.06 86 HIS A N 1
ATOM 689 C CA . HIS A 1 86 ? 10.226 -10.830 -20.798 1.00 40.06 86 HIS A CA 1
ATOM 690 C C . HIS A 1 86 ? 11.241 -9.731 -20.448 1.00 40.06 86 HIS A C 1
ATOM 692 O O . HIS A 1 86 ? 11.904 -9.209 -21.338 1.00 40.06 86 HIS A O 1
ATOM 698 N N . ALA A 1 87 ? 11.399 -9.374 -19.170 1.00 43.69 87 ALA A N 1
ATOM 699 C CA . ALA A 1 87 ? 12.252 -8.250 -18.776 1.00 43.69 87 ALA A CA 1
ATOM 700 C C . ALA A 1 87 ? 13.752 -8.583 -18.639 1.00 43.69 87 ALA A C 1
ATOM 702 O O . ALA A 1 87 ? 14.548 -7.671 -18.431 1.00 43.69 87 ALA A O 1
ATOM 703 N N . LEU A 1 88 ? 14.161 -9.852 -18.780 1.00 42.34 88 LEU A N 1
ATOM 704 C CA . LEU A 1 88 ? 15.582 -10.236 -18.754 1.00 42.34 88 LEU A CA 1
ATOM 705 C C . LEU A 1 88 ? 16.312 -9.959 -20.089 1.00 42.34 88 LEU A C 1
ATOM 707 O O . LEU A 1 88 ? 17.524 -10.104 -20.157 1.00 42.34 88 LEU A O 1
ATOM 711 N N . LEU A 1 89 ? 15.609 -9.532 -21.144 1.00 43.31 89 LEU A N 1
ATOM 712 C CA . LEU A 1 89 ? 16.173 -9.401 -22.499 1.00 43.31 89 LEU A CA 1
ATOM 713 C C . LEU A 1 89 ? 16.640 -7.987 -22.891 1.00 43.31 89 LEU A C 1
ATOM 715 O O . LEU A 1 89 ? 17.070 -7.794 -24.021 1.00 43.31 89 LEU A O 1
ATOM 719 N N . LEU A 1 90 ? 16.572 -6.991 -22.000 1.00 48.88 90 LEU A N 1
ATOM 720 C CA . LEU A 1 90 ? 16.898 -5.595 -22.352 1.00 48.88 90 LEU A CA 1
ATOM 721 C C . LEU A 1 90 ? 18.124 -5.013 -21.637 1.00 48.88 90 LEU A C 1
ATOM 723 O O . LEU A 1 90 ? 18.318 -3.803 -21.677 1.00 48.88 90 LEU A O 1
ATOM 727 N N . SER A 1 91 ? 18.959 -5.838 -21.000 1.00 46.62 91 SER A N 1
ATOM 728 C CA . SER A 1 91 ? 20.179 -5.353 -20.332 1.00 46.62 91 SER A CA 1
ATOM 729 C C . SER A 1 91 ? 21.471 -6.024 -20.806 1.00 46.62 91 SER A C 1
ATOM 731 O O . SER A 1 91 ? 22.452 -6.003 -20.071 1.00 46.62 91 SER A O 1
ATOM 733 N N . GLU A 1 92 ? 21.493 -6.576 -22.023 1.00 47.81 92 GLU A N 1
ATOM 734 C CA . GLU A 1 92 ? 22.726 -7.008 -22.702 1.00 47.81 92 GLU A CA 1
ATOM 735 C C . GLU A 1 92 ? 22.694 -6.616 -24.187 1.00 47.81 92 GLU A C 1
ATOM 737 O O . GLU A 1 92 ? 22.627 -7.472 -25.061 1.00 47.81 92 GLU A O 1
ATOM 742 N N . SER A 1 93 ? 22.664 -5.315 -24.488 1.00 42.38 93 SER A N 1
ATOM 743 C CA . SER A 1 93 ? 23.013 -4.744 -25.804 1.00 42.38 93 SER A CA 1
ATOM 744 C C . SER A 1 93 ? 23.088 -3.220 -25.678 1.00 42.38 93 SER A C 1
ATOM 746 O O . SER A 1 93 ? 22.068 -2.538 -25.781 1.00 42.38 93 SER A O 1
ATOM 748 N N . GLY A 1 94 ? 24.285 -2.699 -25.413 1.00 39.34 94 GLY A N 1
ATOM 749 C CA . GLY A 1 94 ? 24.584 -1.269 -25.333 1.00 39.34 94 GLY A CA 1
ATOM 750 C C . GLY A 1 94 ? 26.015 -1.038 -24.898 1.00 39.34 94 GLY A C 1
ATOM 751 O O . GLY A 1 94 ? 26.235 -1.054 -23.670 1.00 39.34 94 GLY A O 1
#